Protein AF-A0A5C7PJH6-F1 (afdb_monomer_lite)

Foldseek 3Di:
DDAQWAFEQKEWDCADPVGNHIWIWGFTGNRNVPPDDGRDIDTADAWPDDDPQWTDDPVHIYGYDDDYD

Structure (mmCIF, N/CA/C/O backbone):
data_AF-A0A5C7PJH6-F1
#
_entry.id   AF-A0A5C7PJH6-F1
#
loop_
_atom_site.group_PDB
_atom_site.id
_atom_site.type_symbol
_atom_site.label_atom_id
_atom_site.label_alt_id
_atom_site.label_comp_id
_atom_site.label_asym_id
_atom_site.label_entity_id
_atom_site.label_seq_id
_atom_site.pdbx_PDB_ins_code
_atom_site.Cartn_x
_atom_site.Cartn_y
_atom_site.Cartn_z
_atom_site.occupancy
_atom_site.B_iso_or_equiv
_atom_site.auth_seq_id
_atom_site.auth_comp_id
_atom_site.auth_asym_id
_atom_site.auth_atom_id
_atom_site.pdbx_PDB_model_num
ATOM 1 N N . MET A 1 1 ? -0.779 8.390 13.303 1.00 66.12 1 MET A N 1
ATOM 2 C CA . MET A 1 1 ? -1.340 8.918 12.041 1.00 66.12 1 MET A CA 1
AT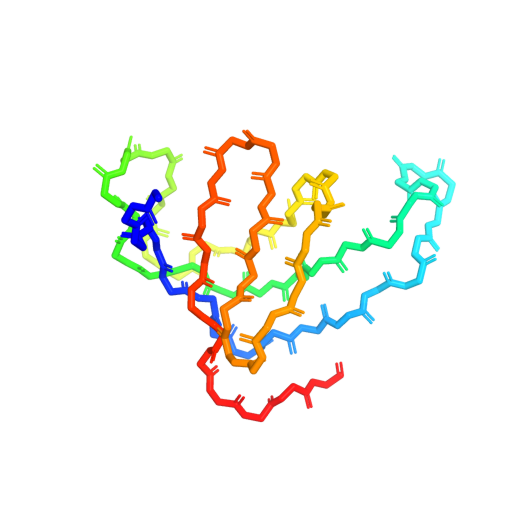OM 3 C C . MET A 1 1 ? -2.556 8.081 11.724 1.00 66.12 1 MET A C 1
ATOM 5 O O . MET A 1 1 ? -2.443 6.863 11.793 1.00 66.12 1 MET A O 1
ATOM 9 N N . ASP A 1 2 ? -3.673 8.717 11.401 1.00 88.38 2 ASP A N 1
ATOM 10 C CA . ASP A 1 2 ? -4.893 8.005 11.020 1.00 88.38 2 ASP A CA 1
ATOM 11 C C . ASP A 1 2 ? -4.748 7.360 9.640 1.00 88.38 2 ASP A C 1
ATOM 13 O O . ASP A 1 2 ? -3.949 7.813 8.811 1.00 88.38 2 ASP A O 1
ATOM 17 N N . ILE A 1 3 ? -5.523 6.300 9.392 1.00 93.62 3 ILE A N 1
ATOM 18 C CA . ILE A 1 3 ? -5.591 5.651 8.080 1.00 93.62 3 ILE A CA 1
ATOM 19 C C . ILE A 1 3 ? -6.106 6.675 7.068 1.00 93.62 3 ILE A C 1
ATOM 21 O O . ILE A 1 3 ? -7.174 7.260 7.225 1.00 93.62 3 ILE A O 1
ATOM 25 N N . THR A 1 4 ? -5.315 6.899 6.023 1.00 95.38 4 THR A N 1
ATOM 26 C CA . THR A 1 4 ? -5.615 7.888 4.983 1.00 95.38 4 THR A CA 1
ATOM 27 C C . THR A 1 4 ? -6.328 7.293 3.779 1.00 95.38 4 THR A C 1
ATOM 29 O O . THR A 1 4 ? -7.007 8.033 3.081 1.00 95.38 4 THR A O 1
ATOM 32 N N . ALA A 1 5 ? -6.171 5.991 3.532 1.00 96.38 5 ALA A N 1
ATOM 33 C CA . ALA A 1 5 ? -6.852 5.268 2.463 1.00 96.38 5 ALA A CA 1
ATOM 34 C C . ALA A 1 5 ? -6.743 3.749 2.676 1.00 96.38 5 ALA A C 1
ATOM 36 O O . ALA A 1 5 ? -5.910 3.270 3.449 1.00 96.38 5 ALA A O 1
ATOM 37 N N . GLU A 1 6 ? -7.523 2.984 1.926 1.00 97.06 6 GLU A N 1
ATOM 38 C CA . GLU A 1 6 ? -7.363 1.539 1.783 1.00 97.06 6 GLU A CA 1
ATOM 39 C C . GLU A 1 6 ? -6.645 1.208 0.472 1.00 97.06 6 GLU A C 1
ATOM 41 O O . GLU A 1 6 ? -6.879 1.853 -0.552 1.00 97.06 6 GLU A O 1
ATOM 46 N N . LEU A 1 7 ? -5.789 0.187 0.493 1.00 96.44 7 LEU A N 1
ATOM 47 C CA . LEU A 1 7 ? -5.080 -0.332 -0.670 1.00 96.44 7 LEU A CA 1
ATOM 48 C C . LEU A 1 7 ? -5.519 -1.776 -0.928 1.00 96.44 7 LEU A C 1
ATOM 50 O O . LEU A 1 7 ? -5.181 -2.695 -0.182 1.00 96.44 7 LEU A O 1
ATOM 54 N N . HIS A 1 8 ? -6.293 -1.962 -1.989 1.00 96.00 8 HIS A N 1
ATOM 55 C CA . HIS A 1 8 ? -6.923 -3.223 -2.367 1.00 96.00 8 HIS A CA 1
ATOM 56 C C . HIS A 1 8 ? -6.119 -3.954 -3.436 1.00 96.00 8 HIS A C 1
ATOM 58 O O . HIS A 1 8 ? -5.548 -3.327 -4.334 1.00 96.00 8 HIS A O 1
ATOM 64 N N . GLY A 1 9 ? -6.128 -5.290 -3.370 1.00 94.25 9 GLY A N 1
ATOM 65 C CA . GLY A 1 9 ? -5.422 -6.138 -4.340 1.00 94.25 9 GLY A CA 1
ATOM 66 C C . GLY A 1 9 ? -3.932 -5.812 -4.396 1.00 94.25 9 GLY A C 1
ATOM 67 O O . GLY A 1 9 ? -3.355 -5.726 -5.480 1.00 94.25 9 GLY A O 1
ATOM 68 N N . TRP A 1 10 ? -3.361 -5.525 -3.228 1.00 94.81 10 TRP A N 1
ATOM 69 C CA . TRP A 1 10 ? -2.033 -4.962 -3.106 1.00 94.81 10 TRP A CA 1
ATOM 70 C C . TRP A 1 10 ? -0.950 -5.979 -3.470 1.00 94.81 10 TRP A C 1
ATOM 72 O O . TRP A 1 10 ? -1.104 -7.187 -3.275 1.00 94.81 10 TRP A O 1
ATOM 82 N N . ARG A 1 11 ? 0.170 -5.470 -3.976 1.00 94.12 11 ARG A N 1
ATOM 83 C CA . ARG A 1 11 ? 1.358 -6.246 -4.318 1.00 94.12 11 ARG A CA 1
ATOM 84 C C . ARG A 1 11 ? 2.600 -5.569 -3.775 1.00 94.12 11 ARG A C 1
ATOM 86 O O . ARG A 1 11 ? 2.750 -4.360 -3.937 1.00 94.12 11 ARG A O 1
ATOM 93 N N . LEU A 1 12 ? 3.493 -6.341 -3.160 1.00 92.62 12 LEU A N 1
ATOM 94 C CA . LEU A 1 12 ? 4.814 -5.844 -2.778 1.00 92.62 12 LEU A CA 1
ATOM 95 C C . LEU A 1 12 ? 5.783 -6.008 -3.952 1.00 92.62 12 LEU A C 1
ATOM 97 O O . LEU A 1 12 ? 6.109 -7.120 -4.366 1.00 92.62 12 LEU A O 1
ATOM 101 N N . GLU A 1 13 ? 6.289 -4.894 -4.467 1.00 90.94 13 GLU A N 1
ATOM 102 C CA . GLU A 1 13 ? 7.291 -4.876 -5.527 1.00 90.94 13 GLU A CA 1
ATOM 103 C C . GLU A 1 13 ? 8.682 -4.633 -4.934 1.00 90.94 13 GLU A C 1
ATOM 105 O O . GLU A 1 13 ? 8.867 -3.739 -4.110 1.00 90.94 13 GLU A O 1
ATOM 110 N N . LYS A 1 14 ? 9.683 -5.416 -5.364 1.00 85.12 14 LYS A N 1
ATOM 111 C CA . LYS A 1 14 ? 11.066 -5.372 -4.837 1.00 85.12 14 LYS A CA 1
ATOM 112 C C . LYS A 1 14 ? 11.879 -4.142 -5.282 1.00 85.12 14 LYS A C 1
ATOM 114 O O . LYS A 1 14 ? 13.035 -4.013 -4.899 1.00 85.12 14 LYS A O 1
ATOM 119 N N . GLY A 1 15 ? 11.270 -3.233 -6.042 1.00 82.75 15 GLY A N 1
ATOM 120 C CA . GLY A 1 15 ? 11.939 -2.106 -6.685 1.00 82.75 15 GLY A CA 1
ATOM 121 C C . GLY A 1 15 ? 12.519 -2.463 -8.061 1.00 82.75 15 GLY A C 1
ATOM 122 O O . GLY A 1 15 ? 12.781 -3.623 -8.367 1.00 82.75 15 GLY A O 1
ATOM 123 N N . HIS A 1 16 ? 12.666 -1.456 -8.919 1.00 81.31 16 HIS A N 1
ATOM 124 C CA . HIS A 1 16 ? 13.225 -1.542 -10.273 1.00 81.31 16 HIS A CA 1
ATOM 125 C C . HIS A 1 16 ? 13.926 -0.222 -10.639 1.00 81.31 16 HIS A C 1
ATOM 127 O O . HIS A 1 16 ? 13.931 0.713 -9.844 1.00 81.31 16 HIS A O 1
ATOM 133 N N . ALA A 1 17 ? 14.494 -0.106 -11.844 1.00 82.00 17 ALA A N 1
ATOM 134 C CA . ALA A 1 17 ? 15.320 1.043 -12.245 1.00 82.00 17 ALA A CA 1
ATOM 135 C C . ALA A 1 17 ? 14.686 2.434 -11.993 1.00 82.00 17 ALA A C 1
ATOM 137 O O . ALA A 1 17 ? 15.392 3.359 -11.608 1.00 82.00 17 ALA A O 1
ATOM 138 N N . LEU A 1 18 ? 13.363 2.585 -12.151 1.00 81.88 18 LEU A N 1
ATOM 139 C CA . LEU A 1 18 ? 12.652 3.854 -11.915 1.00 81.88 18 LEU A CA 1
ATOM 140 C C . LEU A 1 18 ? 12.190 4.039 -10.457 1.00 81.88 18 LEU A C 1
ATOM 142 O O . LEU A 1 18 ? 11.874 5.152 -10.041 1.00 81.88 18 LEU A O 1
ATOM 146 N N . ARG A 1 19 ? 12.135 2.959 -9.671 1.00 79.31 19 ARG A N 1
ATOM 147 C CA . ARG A 1 19 ? 11.799 2.958 -8.239 1.00 79.31 19 ARG A CA 1
ATOM 148 C C . ARG A 1 19 ? 12.691 1.947 -7.526 1.00 79.31 19 ARG A C 1
ATOM 150 O O . ARG A 1 19 ? 12.257 0.816 -7.323 1.00 79.31 19 ARG A O 1
ATOM 157 N N . PRO A 1 20 ? 13.921 2.320 -7.146 1.00 85.44 20 PRO A N 1
ATOM 158 C CA . PRO A 1 20 ? 14.906 1.366 -6.634 1.00 85.44 20 PRO A CA 1
ATOM 159 C C . PRO A 1 20 ? 14.543 0.794 -5.257 1.00 85.44 20 PRO A C 1
ATOM 161 O O . PRO A 1 20 ? 15.157 -0.168 -4.809 1.00 85.44 20 PRO A O 1
ATOM 164 N N . PHE A 1 21 ? 13.544 1.368 -4.585 1.00 87.06 21 PHE A N 1
ATOM 165 C CA . PHE A 1 21 ? 13.094 0.932 -3.271 1.00 87.06 21 PHE A CA 1
ATOM 166 C C . PHE A 1 21 ? 11.837 0.060 -3.363 1.00 87.06 21 PHE A C 1
ATOM 168 O O . PHE A 1 21 ? 10.994 0.283 -4.246 1.00 87.06 21 PHE A O 1
ATOM 175 N N . PRO A 1 22 ? 11.657 -0.877 -2.415 1.00 90.75 22 PRO A N 1
ATOM 176 C CA . PRO A 1 22 ? 10.416 -1.616 -2.295 1.00 90.75 22 PRO A CA 1
ATOM 177 C C . PRO A 1 22 ? 9.220 -0.682 -2.121 1.00 90.75 22 PRO A C 1
ATOM 179 O O . PRO A 1 22 ? 9.290 0.323 -1.408 1.00 90.75 22 PRO A O 1
ATOM 182 N N . HIS A 1 23 ? 8.120 -1.014 -2.779 1.00 92.56 23 HIS A N 1
ATOM 183 C CA . HIS A 1 23 ? 6.881 -0.251 -2.714 1.00 92.56 23 HIS A CA 1
ATOM 184 C C . HIS A 1 23 ? 5.685 -1.181 -2.882 1.00 92.56 23 HIS A C 1
ATOM 186 O O . HIS A 1 23 ? 5.795 -2.252 -3.475 1.00 92.56 23 HIS A O 1
ATOM 192 N N . TYR A 1 24 ? 4.542 -0.761 -2.352 1.00 94.44 24 TYR A N 1
ATOM 193 C CA . TYR A 1 24 ? 3.282 -1.441 -2.587 1.00 94.44 24 TYR A CA 1
ATOM 194 C C . TYR A 1 24 ? 2.585 -0.801 -3.782 1.00 94.44 24 TYR A C 1
ATOM 196 O O . TYR A 1 24 ? 2.550 0.426 -3.908 1.00 94.44 24 TYR A O 1
ATOM 204 N N . SER A 1 25 ? 2.021 -1.623 -4.653 1.00 94.25 25 SER A N 1
ATOM 205 C CA . SER A 1 25 ? 1.086 -1.188 -5.686 1.00 94.25 25 SER A CA 1
ATOM 206 C C . SER A 1 25 ? -0.296 -1.761 -5.401 1.00 94.25 25 SER A C 1
ATOM 208 O O . SER A 1 25 ? -0.414 -2.807 -4.767 1.00 94.25 25 SER A O 1
ATOM 210 N N . GLY A 1 26 ? -1.357 -1.062 -5.793 1.00 95.06 26 GLY A N 1
ATOM 211 C CA . GLY A 1 26 ? -2.725 -1.535 -5.577 1.00 95.06 26 GLY A CA 1
ATOM 212 C C . GLY A 1 26 ? -3.776 -0.493 -5.929 1.00 95.06 26 GLY A C 1
ATOM 213 O O . GLY A 1 26 ? -3.448 0.635 -6.301 1.00 95.06 26 GLY A O 1
ATOM 214 N N . ARG A 1 27 ? -5.050 -0.874 -5.813 1.00 96.38 27 ARG A N 1
ATOM 215 C CA . ARG A 1 27 ? -6.178 0.036 -6.045 1.00 96.38 27 ARG A CA 1
ATOM 216 C C . ARG A 1 27 ? -6.507 0.796 -4.775 1.00 96.38 27 ARG A C 1
ATOM 218 O O . ARG A 1 27 ? -6.751 0.179 -3.7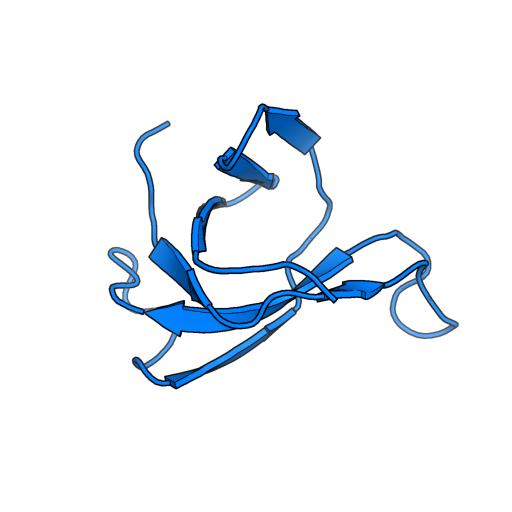40 1.00 96.38 27 ARG A O 1
ATOM 225 N N . ILE A 1 28 ? -6.527 2.117 -4.854 1.00 96.81 28 ILE A N 1
ATOM 226 C CA . ILE A 1 28 ? -6.853 2.957 -3.706 1.00 96.81 28 ILE A CA 1
ATOM 227 C C . ILE A 1 28 ? -8.367 3.091 -3.528 1.00 96.81 28 ILE A C 1
ATOM 229 O O . ILE A 1 28 ? -9.118 3.110 -4.505 1.00 96.81 28 ILE A O 1
ATOM 233 N N . LYS A 1 29 ? -8.820 3.183 -2.279 1.00 96.94 29 LYS A N 1
ATOM 234 C CA . LYS A 1 29 ? -10.212 3.477 -1.934 1.00 96.94 29 LYS A CA 1
ATOM 235 C C . LYS A 1 29 ? -10.285 4.361 -0.694 1.00 96.94 29 LYS A C 1
ATOM 237 O O . LYS A 1 29 ? -9.539 4.143 0.261 1.00 96.94 29 LYS A O 1
ATOM 242 N N . GLY A 1 30 ? -11.186 5.337 -0.700 1.00 95.06 30 GLY A N 1
ATOM 243 C CA . GLY A 1 30 ? -11.443 6.212 0.438 1.00 95.06 30 GLY A CA 1
ATOM 244 C C . GLY A 1 30 ? -10.264 7.119 0.790 1.00 95.06 30 GLY A C 1
ATOM 245 O O . GLY A 1 30 ? -10.009 7.323 1.974 1.00 95.06 30 GLY A O 1
ATOM 246 N N . ASP A 1 31 ? -9.527 7.644 -0.203 1.00 95.75 31 ASP A N 1
ATOM 247 C CA . ASP A 1 31 ? -8.426 8.588 0.056 1.00 95.75 31 ASP A CA 1
ATOM 248 C C . ASP A 1 31 ? -8.960 9.885 0.675 1.00 95.75 31 ASP A C 1
ATOM 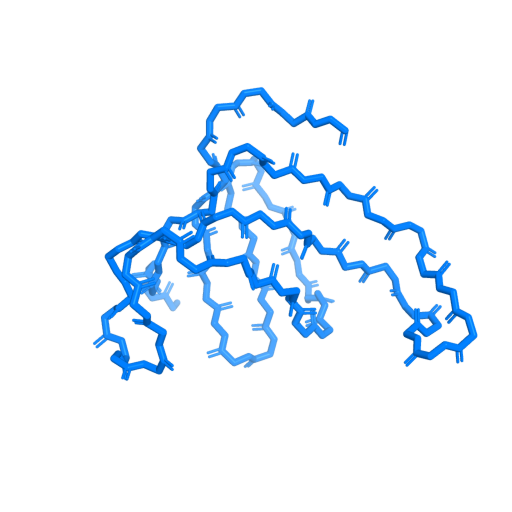250 O O . ASP A 1 31 ? -9.497 10.767 -0.000 1.00 95.75 31 ASP A O 1
ATOM 254 N N . THR A 1 32 ? -8.764 10.031 1.984 1.00 95.25 32 THR A N 1
ATOM 255 C CA . THR A 1 32 ? -9.248 11.176 2.770 1.00 95.25 32 THR A CA 1
ATOM 256 C C . THR A 1 32 ? -8.577 12.485 2.367 1.00 95.25 32 THR A C 1
ATOM 258 O O . THR A 1 32 ? -9.103 13.567 2.621 1.00 95.25 32 THR A O 1
ATOM 261 N N . ARG A 1 33 ? -7.430 12.396 1.686 1.00 91.44 33 ARG A N 1
ATOM 262 C CA . ARG A 1 33 ? -6.661 13.539 1.185 1.00 91.44 33 ARG A CA 1
ATOM 263 C C . ARG A 1 33 ? -7.049 13.974 -0.227 1.00 91.44 33 ARG A C 1
ATOM 265 O O . ARG A 1 33 ? -6.499 14.966 -0.698 1.00 91.44 33 ARG A O 1
ATOM 272 N N . ARG A 1 34 ? -7.979 13.269 -0.886 1.00 91.88 34 ARG A N 1
ATOM 273 C CA . ARG A 1 34 ? -8.510 13.587 -2.227 1.00 91.88 34 ARG A CA 1
ATOM 274 C C . ARG A 1 34 ? -7.435 13.765 -3.313 1.00 91.88 34 ARG A C 1
ATOM 276 O O . ARG A 1 34 ? -7.619 14.536 -4.250 1.00 91.88 34 ARG A O 1
ATOM 283 N N . ARG A 1 35 ? -6.303 13.073 -3.187 1.00 92.25 35 ARG A N 1
ATOM 284 C CA . ARG A 1 35 ? -5.214 13.049 -4.180 1.00 92.25 35 ARG A CA 1
ATOM 285 C C . ARG A 1 35 ? -5.494 12.059 -5.302 1.00 92.25 35 ARG A C 1
ATOM 287 O O . ARG A 1 35 ? -4.980 12.236 -6.401 1.00 92.25 35 ARG A O 1
ATOM 294 N N . PHE A 1 36 ? -6.279 11.029 -5.007 1.00 93.69 36 PHE A N 1
ATOM 295 C CA . PHE A 1 36 ? -6.610 9.950 -5.928 1.00 93.69 36 PHE A CA 1
ATOM 296 C C . PHE A 1 36 ? -8.112 9.685 -5.918 1.00 93.69 36 PHE A C 1
ATOM 298 O O . PHE A 1 36 ? -8.801 10.001 -4.944 1.00 93.69 36 PHE A O 1
ATOM 305 N N . ARG A 1 37 ? -8.618 9.106 -7.004 1.00 95.12 37 ARG A N 1
ATOM 306 C CA . ARG A 1 37 ? -9.998 8.635 -7.096 1.00 95.12 37 ARG A CA 1
ATOM 307 C C . ARG A 1 37 ? -10.066 7.170 -6.688 1.00 95.12 37 ARG A C 1
ATOM 309 O O . ARG A 1 37 ? -9.114 6.411 -6.862 1.00 95.12 37 ARG A O 1
ATOM 316 N N . ASP A 1 38 ? -11.216 6.771 -6.163 1.00 96.44 38 ASP A N 1
ATOM 317 C CA . ASP A 1 38 ? -11.463 5.372 -5.833 1.00 96.44 38 ASP A CA 1
ATOM 318 C C . ASP A 1 38 ? -11.312 4.491 -7.080 1.00 96.44 38 ASP A C 1
ATOM 320 O O . ASP A 1 38 ? -11.897 4.760 -8.130 1.00 96.44 38 ASP A O 1
ATOM 324 N N . GLY A 1 39 ? -10.525 3.425 -6.948 1.00 94.50 39 GLY A N 1
ATOM 325 C CA . GLY A 1 39 ? -10.191 2.502 -8.030 1.00 94.50 39 GLY A CA 1
ATOM 326 C C . GLY A 1 39 ? -8.896 2.831 -8.775 1.00 94.50 39 GLY A C 1
ATOM 327 O O . GLY A 1 39 ? -8.404 1.958 -9.496 1.00 94.50 39 GLY A O 1
ATOM 328 N N . ASP A 1 40 ? -8.307 4.015 -8.570 1.00 96.31 40 ASP A N 1
ATOM 329 C CA . ASP A 1 40 ? -7.021 4.367 -9.176 1.00 96.31 40 ASP A CA 1
ATOM 330 C C . ASP A 1 40 ? -5.925 3.404 -8.708 1.00 96.31 40 ASP A C 1
ATOM 332 O O . ASP A 1 40 ? -5.836 3.038 -7.532 1.00 96.31 40 ASP A O 1
ATOM 336 N N . THR A 1 41 ? -5.060 2.997 -9.639 1.00 95.12 41 THR A N 1
ATOM 337 C CA . THR A 1 41 ? -3.867 2.219 -9.292 1.00 95.12 41 THR A CA 1
ATOM 338 C C . THR A 1 41 ? -2.788 3.167 -8.799 1.00 95.12 41 THR A C 1
ATOM 340 O O . THR A 1 41 ? -2.340 4.047 -9.534 1.00 95.12 41 THR A O 1
ATOM 343 N N . VAL A 1 42 ? -2.355 2.976 -7.558 1.00 94.44 42 VAL A N 1
ATOM 344 C CA . VAL A 1 42 ? -1.318 3.791 -6.930 1.00 94.44 42 VAL A CA 1
ATOM 345 C C . VAL A 1 42 ? -0.091 2.951 -6.629 1.00 94.44 42 VAL A C 1
ATOM 347 O O . VAL A 1 42 ? -0.181 1.759 -6.348 1.00 94.44 42 VAL A O 1
ATOM 350 N N . PHE A 1 43 ? 1.062 3.610 -6.652 1.00 93.31 43 PHE A N 1
ATOM 351 C CA . PHE A 1 43 ? 2.332 3.052 -6.210 1.00 93.31 43 PHE A CA 1
ATOM 352 C C . PHE A 1 43 ? 2.796 3.865 -5.015 1.00 93.31 43 PHE A C 1
ATOM 354 O O . PHE A 1 43 ? 3.033 5.075 -5.138 1.00 93.31 43 PHE A O 1
ATOM 361 N N . THR A 1 44 ? 2.932 3.219 -3.865 1.00 92.44 44 THR A N 1
ATOM 362 C CA . THR A 1 44 ? 3.292 3.913 -2.638 1.00 92.44 44 THR A CA 1
ATOM 363 C C . THR A 1 44 ? 4.679 4.534 -2.745 1.00 92.44 44 THR A C 1
ATOM 365 O O . THR A 1 44 ? 5.561 4.064 -3.467 1.00 92.44 44 THR A O 1
ATOM 368 N N . SER A 1 45 ? 4.873 5.626 -2.012 1.00 85.12 45 SER A N 1
ATOM 369 C CA . SER A 1 45 ? 6.197 6.202 -1.802 1.00 85.12 45 SER A CA 1
ATOM 370 C C . SER A 1 45 ? 7.019 5.335 -0.842 1.00 85.12 45 SER A C 1
ATOM 372 O O . SER A 1 45 ? 6.574 4.266 -0.422 1.00 85.12 45 SER A O 1
ATOM 374 N N . GLN A 1 46 ? 8.192 5.838 -0.448 1.00 87.50 46 GLN A N 1
ATOM 375 C CA . GLN A 1 46 ? 9.064 5.207 0.539 1.00 87.50 46 GLN A CA 1
ATOM 376 C C . GLN A 1 46 ? 8.276 4.714 1.762 1.00 87.50 46 GLN A C 1
ATOM 378 O O . GLN A 1 46 ? 7.605 5.494 2.454 1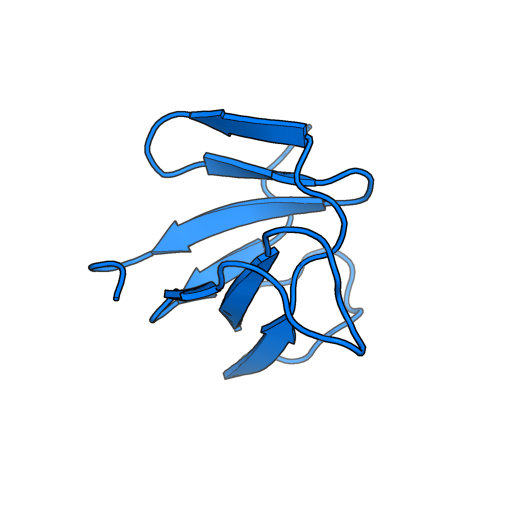.00 87.50 46 GLN A O 1
ATOM 383 N N . ILE A 1 47 ? 8.360 3.404 1.977 1.00 92.81 47 ILE A N 1
ATOM 384 C CA . ILE A 1 47 ? 7.765 2.696 3.103 1.00 92.81 47 ILE A CA 1
ATOM 385 C C . ILE A 1 47 ? 8.605 3.003 4.340 1.00 92.81 47 ILE A C 1
ATOM 387 O O . ILE A 1 47 ? 9.826 2.874 4.309 1.00 92.81 47 ILE A O 1
ATOM 391 N N . ILE A 1 48 ? 7.947 3.415 5.420 1.00 93.88 48 ILE A N 1
ATOM 392 C CA . ILE A 1 48 ? 8.580 3.603 6.729 1.00 93.88 48 ILE A CA 1
ATOM 393 C C . ILE A 1 48 ? 8.394 2.346 7.569 1.00 93.88 48 ILE A C 1
ATOM 395 O O . ILE A 1 48 ? 9.330 1.893 8.221 1.00 93.88 48 ILE A O 1
ATOM 399 N N . LYS A 1 49 ? 7.177 1.794 7.573 1.00 93.50 49 LYS A N 1
ATOM 400 C CA . LYS A 1 49 ? 6.816 0.679 8.447 1.00 93.50 49 LYS A CA 1
ATOM 401 C C . LYS A 1 49 ? 5.635 -0.105 7.887 1.00 93.50 49 LYS A C 1
ATOM 403 O O . LYS A 1 49 ? 4.754 0.479 7.256 1.00 93.50 49 LYS A O 1
ATOM 408 N N . VAL A 1 50 ? 5.610 -1.404 8.165 1.00 94.31 50 VAL A N 1
ATOM 409 C CA . VAL A 1 50 ? 4.463 -2.290 7.934 1.00 94.31 50 VAL A CA 1
ATOM 410 C C . VAL A 1 50 ? 4.184 -3.032 9.235 1.00 94.31 50 VAL A C 1
ATOM 412 O O . VAL A 1 50 ? 5.089 -3.665 9.774 1.00 94.31 50 VAL A O 1
ATOM 415 N N . GLU A 1 51 ? 2.959 -2.937 9.746 1.00 95.00 51 GLU A N 1
ATOM 416 C CA . GLU A 1 51 ? 2.502 -3.646 10.946 1.00 95.00 51 GLU A CA 1
ATOM 417 C C . GLU A 1 51 ? 1.153 -4.297 10.667 1.00 95.00 51 GLU A C 1
ATOM 419 O O . GLU A 1 51 ? 0.143 -3.607 10.541 1.00 95.00 51 GLU A O 1
ATOM 424 N N . GLY A 1 52 ? 1.137 -5.626 10.546 1.00 92.88 52 GLY A N 1
ATOM 425 C CA . GLY A 1 52 ? -0.069 -6.357 10.163 1.00 92.88 52 GLY A CA 1
ATOM 426 C C . GLY A 1 52 ? -0.582 -5.904 8.795 1.00 92.88 52 GLY A C 1
ATOM 427 O O . GLY A 1 52 ? 0.123 -6.016 7.794 1.00 92.88 52 GLY A O 1
ATOM 428 N N . ASP A 1 53 ? -1.803 -5.377 8.767 1.00 95.00 53 ASP A N 1
ATOM 429 C CA . ASP A 1 53 ? -2.460 -4.826 7.583 1.00 95.00 53 ASP A CA 1
ATOM 430 C C . ASP A 1 53 ? -2.284 -3.305 7.444 1.00 95.00 53 ASP A C 1
ATOM 432 O O . ASP A 1 53 ? -2.908 -2.692 6.584 1.00 95.00 53 ASP A O 1
ATOM 436 N N . ILE A 1 54 ? -1.435 -2.663 8.249 1.00 96.31 54 ILE A N 1
ATOM 437 C CA . ILE A 1 54 ? -1.207 -1.217 8.181 1.00 96.31 54 ILE A CA 1
ATOM 438 C C . ILE A 1 54 ? 0.155 -0.918 7.556 1.00 96.31 54 ILE A C 1
ATOM 440 O O . ILE A 1 54 ? 1.213 -1.257 8.088 1.00 96.31 54 ILE A O 1
ATOM 444 N N . LEU A 1 55 ? 0.127 -0.205 6.432 1.00 95.62 55 LEU A N 1
ATOM 445 C CA . LEU A 1 55 ? 1.291 0.287 5.710 1.00 95.62 55 LEU A CA 1
ATOM 446 C C . LEU A 1 55 ? 1.477 1.783 5.968 1.00 95.62 55 LEU A C 1
ATOM 448 O O . LEU A 1 55 ? 0.667 2.607 5.550 1.00 95.62 55 LEU A O 1
ATOM 452 N N . THR A 1 56 ? 2.595 2.159 6.579 1.00 95.38 56 THR A N 1
ATOM 453 C CA . THR A 1 56 ? 2.959 3.560 6.804 1.00 95.38 56 THR A CA 1
ATOM 454 C C . THR A 1 56 ? 4.056 3.986 5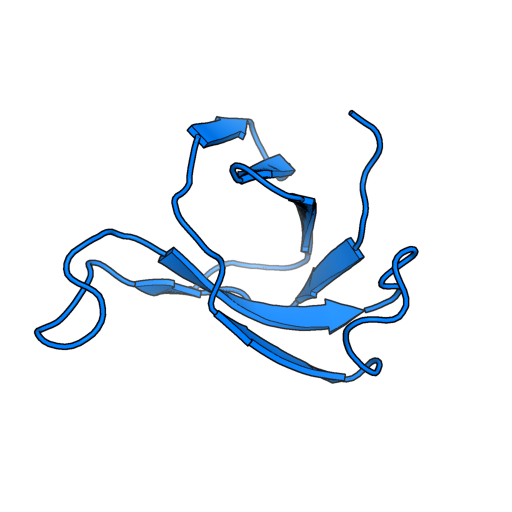.841 1.00 95.38 56 THR A C 1
ATOM 456 O O . THR A 1 56 ? 5.135 3.398 5.774 1.00 95.38 56 THR A O 1
ATOM 459 N N . THR A 1 57 ? 3.791 5.063 5.114 1.00 93.31 57 THR A N 1
ATOM 460 C CA . THR A 1 57 ? 4.746 5.760 4.248 1.00 93.31 57 THR A CA 1
ATOM 461 C C . THR A 1 57 ? 5.028 7.147 4.810 1.00 93.31 57 THR A C 1
ATOM 463 O O . THR A 1 57 ? 4.301 7.626 5.679 1.00 93.31 57 THR A O 1
ATOM 466 N N . ARG A 1 58 ? 6.028 7.846 4.263 1.00 89.12 58 ARG A N 1
ATOM 467 C CA . ARG A 1 58 ? 6.356 9.224 4.675 1.00 89.12 58 ARG A CA 1
ATOM 468 C C . ARG A 1 58 ? 5.161 10.174 4.701 1.00 89.12 58 ARG A C 1
ATOM 470 O O . ARG A 1 58 ? 5.082 11.031 5.572 1.00 89.12 58 ARG A O 1
ATOM 477 N N . ASN A 1 59 ? 4.243 10.019 3.751 1.00 86.75 59 ASN A N 1
ATOM 478 C CA . ASN A 1 59 ? 3.155 10.965 3.557 1.00 86.75 59 ASN A CA 1
ATOM 479 C C . ASN A 1 59 ? 1.780 10.376 3.860 1.00 86.75 59 ASN A C 1
ATOM 481 O O . ASN A 1 59 ? 0.805 11.112 3.803 1.00 86.75 59 ASN A O 1
ATOM 485 N N . SER A 1 60 ? 1.625 9.073 4.075 1.00 92.44 60 SER A N 1
ATOM 486 C CA . SER A 1 60 ? 0.301 8.431 4.097 1.00 92.44 60 SER A CA 1
ATOM 487 C C . SER A 1 60 ? 0.331 7.113 4.849 1.00 92.44 60 SER A C 1
ATOM 489 O O . SER A 1 60 ? 1.340 6.410 4.819 1.00 92.44 60 SER A O 1
ATOM 491 N N . VAL A 1 61 ? -0.796 6.773 5.462 1.00 95.88 61 VAL A N 1
ATOM 492 C CA . VAL A 1 61 ? -1.028 5.479 6.103 1.00 95.88 61 VAL A CA 1
ATOM 493 C C . VAL A 1 61 ? -2.126 4.767 5.328 1.00 95.88 61 VAL A C 1
ATOM 495 O O . VAL A 1 61 ? -3.203 5.329 5.125 1.00 95.88 61 VAL A O 1
ATOM 498 N N . TYR A 1 62 ? -1.844 3.559 4.870 1.00 95.94 62 TYR A N 1
ATOM 499 C CA . TYR A 1 62 ? -2.757 2.736 4.094 1.00 95.94 62 TYR A CA 1
ATOM 500 C C . TYR A 1 62 ? -3.153 1.505 4.898 1.00 95.94 62 TYR A C 1
ATOM 502 O O . TYR A 1 62 ? -2.302 0.900 5.547 1.00 95.94 62 TYR A O 1
ATOM 510 N N . LYS A 1 63 ? -4.419 1.103 4.807 1.00 96.94 63 LYS A N 1
ATOM 511 C CA 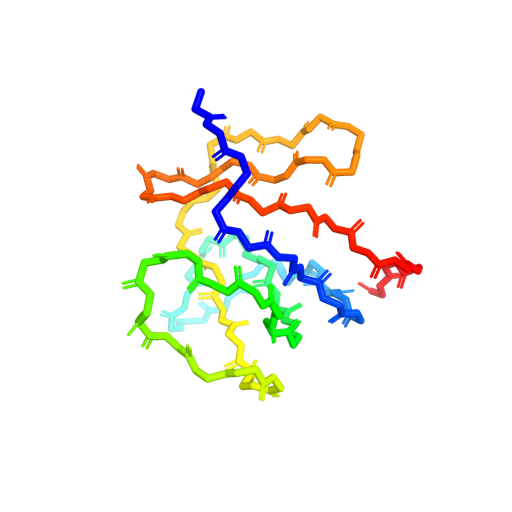. LYS A 1 63 ? -4.852 -0.232 5.224 1.00 96.94 63 LYS A CA 1
ATOM 512 C C . LYS A 1 63 ? -4.781 -1.180 4.030 1.00 96.94 63 LYS A C 1
ATOM 514 O O . LYS A 1 63 ? -5.416 -0.927 3.011 1.00 96.94 63 LYS A O 1
ATOM 519 N N . LEU A 1 64 ? -4.002 -2.243 4.137 1.00 96.12 64 LEU A N 1
ATOM 520 C CA . LEU A 1 64 ? -3.863 -3.301 3.147 1.00 96.12 64 LEU A CA 1
ATOM 521 C C . LEU A 1 64 ? -5.095 -4.210 3.217 1.00 96.12 64 LEU A C 1
ATOM 523 O O . LEU A 1 64 ? -5.298 -4.918 4.198 1.00 96.12 64 LEU A O 1
ATOM 527 N N . VAL A 1 65 ? -5.940 -4.183 2.186 1.00 95.81 65 VAL A N 1
ATOM 528 C CA . VAL A 1 65 ? -7.203 -4.931 2.170 1.00 95.81 65 VAL A CA 1
ATOM 529 C C . VAL A 1 65 ? -7.141 -6.087 1.175 1.00 95.81 65 VAL A C 1
ATOM 531 O O . VAL A 1 65 ? -6.828 -5.910 -0.006 1.00 95.81 65 VAL A O 1
ATOM 534 N N . GLY A 1 66 ? -7.490 -7.277 1.668 1.00 90.25 66 GLY A N 1
ATOM 535 C CA . GLY A 1 66 ? -7.484 -8.523 0.905 1.00 90.25 66 GLY A CA 1
ATOM 536 C C . GLY A 1 66 ? -6.117 -9.221 0.879 1.00 90.25 66 GLY A C 1
ATOM 537 O O . GLY A 1 66 ? -5.153 -8.732 1.477 1.00 90.25 66 GLY A O 1
ATOM 538 N N . PRO A 1 67 ? -6.030 -10.386 0.212 1.00 81.44 67 PRO A N 1
ATOM 539 C CA . PRO A 1 67 ? -4.789 -11.142 0.112 1.00 81.44 67 PRO A CA 1
ATOM 540 C C . PRO A 1 67 ? -3.775 -10.389 -0.752 1.00 81.44 67 PRO A C 1
ATOM 542 O O . PRO A 1 67 ? -4.073 -10.013 -1.889 1.00 81.44 67 PRO A O 1
ATOM 545 N N . GLY A 1 68 ? -2.576 -10.194 -0.207 1.00 77.81 68 GLY A N 1
ATOM 546 C CA . GLY A 1 68 ? -1.445 -9.668 -0.960 1.00 77.81 68 GLY A CA 1
ATOM 547 C C . GLY A 1 68 ? -0.964 -10.638 -2.030 1.00 77.81 68 GLY A C 1
ATOM 548 O O . GLY A 1 68 ? -1.085 -11.856 -1.874 1.00 77.81 68 GLY A O 1
ATOM 549 N N . ARG A 1 69 ? -0.414 -10.092 -3.114 1.00 66.44 69 ARG A N 1
ATOM 550 C CA . ARG A 1 69 ? 0.246 -10.846 -4.190 1.00 66.44 69 ARG A CA 1
ATOM 551 C C . ARG A 1 69 ? 1.718 -10.479 -4.342 1.00 66.44 69 ARG A C 1
ATOM 553 O O . ARG A 1 69 ? 2.142 -9.439 -3.790 1.00 66.44 69 ARG A O 1
#

Radius of gyration: 11.04 Å; chains: 1; bounding box: 27×25×24 Å

pLDDT: mean 91.4, std 6.46, range [66.12, 97.06]

Sequence (69 aa):
MDITAELHGWRLEKGHALRPFPHYSGRIKGDTRRRFRDGDTVFTSQIIKVEGDILTTRNSVYKLVGPGR

Secondary structure (DSSP, 8-state):
----EEEEEEEEE--BTTB-S-EEEEEEE--TT-SS-TT-EEE---EEEEETTEEEESS-EEEEES---